Protein AF-A0AA42MBB0-F1 (afdb_monomer)

Secondary structure (DSSP, 8-state):
---GGGSSSTTTT------------------HHHHHH-GGGTT---HHHHHHHHHHH-GGGGGS--

Mean predicted aligned error: 15.39 Å

Solvent-accessible surface area (backbone atoms only — not comparable to full-atom values): 4614 Å² total; per-residue (Å²): 133,84,71,67,71,77,70,62,74,75,76,79,78,79,80,81,72,81,79,78,70,74,73,81,65,82,65,78,78,70,56,70,73,42,36,73,78,40,60,85,60,64,88,66,80,57,63,69,61,39,51,53,51,44,57,73,56,40,72,78,63,61,80,78,59,132

Organism: Acinetobacter johnsonii (NCBI:txid40214)

Sequence (66 aa):
MKKYYLILPTFVLLTVTPFAFAAVEEGISLKNKCIKNYPLVNGETDHDLLNLYAQICDSKNKKMMS

Foldseek 3Di:
DPPPVVVPPPPPPPPPDPPPDPPVPVALDADPVLCVVVVVCVPDRPRVVSVVSNVVRPPPVVVPPD

Structure (mmCIF, N/CA/C/O backbone):
data_AF-A0AA42MBB0-F1
#
_entry.id   AF-A0AA42MBB0-F1
#
loop_
_atom_site.group_PDB
_atom_site.id
_atom_site.type_symbol
_atom_site.label_atom_id
_atom_site.label_alt_id
_atom_site.label_comp_id
_atom_site.label_asym_id
_atom_site.label_entity_id
_atom_site.label_seq_id
_atom_site.pdbx_PDB_ins_code
_atom_site.Cartn_x
_atom_site.Cartn_y
_atom_site.Cartn_z
_atom_site.occupancy
_atom_site.B_iso_or_equiv
_atom_site.auth_seq_id
_atom_site.auth_comp_id
_atom_site.auth_asym_id
_atom_site.auth_atom_id
_atom_site.pdbx_PDB_model_num
ATOM 1 N N . MET A 1 1 ? 47.946 -7.062 -46.835 1.00 48.81 1 MET A N 1
ATOM 2 C CA . MET A 1 1 ? 47.987 -5.911 -45.907 1.00 48.81 1 MET A CA 1
ATOM 3 C C . MET A 1 1 ? 46.725 -5.885 -45.063 1.00 48.81 1 MET A C 1
ATOM 5 O O . MET A 1 1 ? 45.621 -5.995 -45.581 1.00 48.81 1 MET A O 1
ATOM 9 N N . LYS A 1 2 ? 46.939 -5.829 -43.752 1.00 55.50 2 LYS A N 1
ATOM 10 C CA . LYS A 1 2 ? 46.000 -6.007 -42.645 1.00 55.50 2 LYS A CA 1
ATOM 11 C C . LYS A 1 2 ? 44.977 -4.853 -42.545 1.00 55.50 2 LYS A C 1
ATOM 13 O O . LYS A 1 2 ? 45.145 -3.961 -41.728 1.00 55.50 2 LYS A O 1
ATOM 18 N N . LYS A 1 3 ? 43.923 -4.848 -43.375 1.00 55.94 3 LYS A N 1
ATOM 19 C CA . LYS A 1 3 ? 42.854 -3.815 -43.332 1.00 55.94 3 LYS A CA 1
ATOM 20 C C . LYS A 1 3 ? 41.787 -4.047 -42.249 1.00 55.94 3 LYS A C 1
ATOM 22 O O . LYS A 1 3 ? 41.071 -3.123 -41.894 1.00 55.94 3 LYS A O 1
ATOM 27 N N . TYR A 1 4 ? 41.713 -5.253 -41.687 1.00 59.31 4 TYR A N 1
ATOM 28 C CA . TYR A 1 4 ? 40.706 -5.638 -40.689 1.00 59.31 4 TYR A CA 1
ATOM 29 C C . TYR A 1 4 ? 41.042 -5.202 -39.251 1.00 59.31 4 TYR A C 1
ATOM 31 O O . TYR A 1 4 ? 40.163 -5.199 -38.399 1.00 59.31 4 TYR A O 1
ATOM 39 N N . TYR A 1 5 ? 42.280 -4.773 -38.976 1.00 59.16 5 TYR A N 1
ATOM 40 C CA . TYR A 1 5 ? 42.671 -4.279 -37.644 1.00 59.16 5 TYR A CA 1
ATOM 41 C C . TYR A 1 5 ? 42.162 -2.864 -37.344 1.00 59.16 5 TYR A C 1
ATOM 43 O O . TYR A 1 5 ? 42.143 -2.469 -36.185 1.00 59.16 5 TYR A O 1
ATOM 51 N N . LEU A 1 6 ? 41.731 -2.108 -38.362 1.00 54.72 6 LEU A N 1
ATOM 52 C CA . LEU A 1 6 ? 41.166 -0.766 -38.175 1.00 54.72 6 LEU A CA 1
ATOM 53 C C . LEU A 1 6 ? 39.656 -0.766 -37.911 1.00 54.72 6 LEU A C 1
ATOM 55 O O . LEU A 1 6 ? 39.124 0.254 -37.495 1.00 54.72 6 LEU A O 1
ATOM 59 N N . ILE A 1 7 ? 38.970 -1.893 -38.122 1.00 55.66 7 ILE A N 1
ATOM 60 C CA . ILE A 1 7 ? 37.518 -2.016 -37.888 1.00 55.66 7 ILE A CA 1
ATOM 61 C C . ILE A 1 7 ? 37.230 -2.651 -36.514 1.00 55.66 7 ILE A C 1
ATOM 63 O O . ILE A 1 7 ? 36.087 -2.734 -36.083 1.00 55.66 7 ILE A O 1
ATOM 67 N N . LEU A 1 8 ? 38.270 -3.094 -35.798 1.00 55.28 8 LEU A N 1
ATOM 68 C CA . LEU A 1 8 ? 38.123 -3.785 -34.519 1.00 55.28 8 LEU A CA 1
ATOM 69 C C . LEU A 1 8 ? 38.032 -2.881 -33.265 1.00 55.28 8 LEU A C 1
ATOM 71 O O . LEU A 1 8 ? 37.425 -3.339 -32.301 1.00 55.28 8 LEU A O 1
ATOM 75 N N . PRO A 1 9 ? 38.565 -1.636 -33.195 1.00 55.06 9 PRO A N 1
ATOM 76 C CA . PRO A 1 9 ? 38.563 -0.904 -31.926 1.00 55.06 9 PRO A CA 1
ATOM 77 C C . PRO A 1 9 ? 37.303 -0.049 -31.704 1.00 55.06 9 PRO A C 1
ATOM 79 O O . PRO A 1 9 ? 37.091 0.441 -30.600 1.00 55.06 9 PRO A O 1
ATOM 82 N N . THR A 1 10 ? 36.444 0.139 -32.710 1.00 54.84 10 THR A N 1
ATOM 83 C CA . THR A 1 10 ? 35.320 1.093 -32.651 1.00 54.84 10 THR A CA 1
ATOM 84 C C . THR A 1 10 ? 34.036 0.553 -32.018 1.00 54.84 10 THR A C 1
ATOM 86 O O . THR A 1 10 ? 33.145 1.338 -31.712 1.00 54.84 10 THR A O 1
ATOM 89 N N . PHE A 1 11 ? 33.922 -0.755 -31.775 1.00 57.62 11 PHE A N 1
ATOM 90 C CA . PHE A 1 11 ? 32.690 -1.357 -31.238 1.00 57.62 11 PHE A CA 1
ATOM 91 C C . PHE A 1 11 ? 32.605 -1.398 -29.702 1.00 57.62 11 PHE A C 1
ATOM 93 O O . PHE A 1 11 ? 31.562 -1.754 -29.164 1.00 57.62 11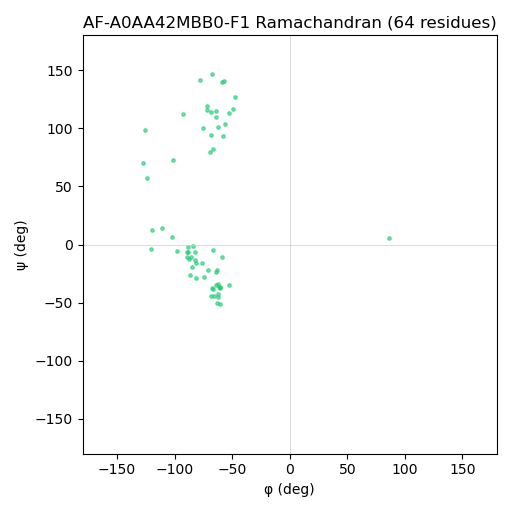 PHE A O 1
ATOM 100 N N . VAL A 1 12 ? 33.665 -1.023 -28.978 1.00 58.84 12 VAL A N 1
ATOM 101 C CA . VAL A 1 12 ? 33.742 -1.232 -27.515 1.00 58.84 12 VAL A CA 1
ATOM 102 C C . VAL A 1 12 ? 33.142 -0.073 -26.694 1.00 58.84 12 VAL A C 1
ATOM 104 O O . VAL A 1 12 ? 32.996 -0.188 -25.484 1.00 58.84 12 VAL A O 1
ATOM 107 N N . LEU A 1 13 ? 32.736 1.039 -27.314 1.00 58.75 13 LEU 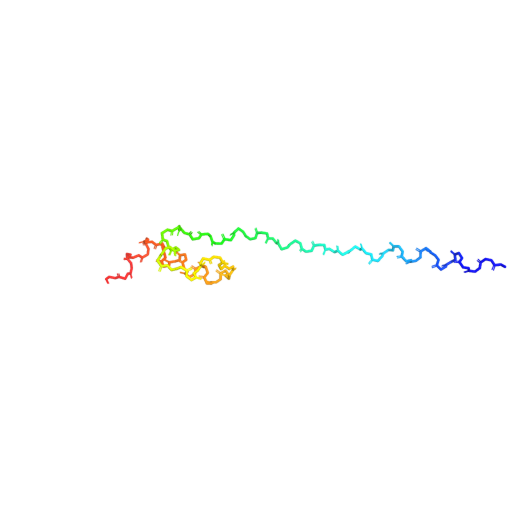A N 1
ATOM 108 C CA . LEU A 1 13 ? 32.392 2.274 -26.585 1.00 58.75 13 LEU A CA 1
ATOM 109 C C . LEU A 1 13 ? 30.891 2.571 -26.400 1.00 58.75 13 LEU A C 1
ATOM 111 O O . LEU A 1 13 ? 30.559 3.641 -25.901 1.00 58.75 13 LEU A O 1
ATOM 115 N N . LEU A 1 14 ? 29.971 1.670 -26.766 1.00 60.47 14 LEU A N 1
ATOM 116 C CA . LEU A 1 14 ? 28.543 2.024 -26.891 1.00 60.47 14 LEU A CA 1
ATOM 117 C C . LEU A 1 14 ? 27.567 1.423 -25.868 1.00 60.47 14 LEU A C 1
ATOM 119 O O . LEU A 1 14 ? 26.361 1.530 -26.063 1.00 60.47 14 LEU A O 1
ATOM 123 N N . THR A 1 15 ? 28.024 0.858 -24.750 1.00 64.12 15 THR A N 1
ATOM 124 C CA . THR A 1 15 ? 27.099 0.305 -23.740 1.00 64.12 15 THR A CA 1
ATOM 125 C C . THR A 1 15 ? 27.313 0.908 -22.360 1.00 64.12 15 THR A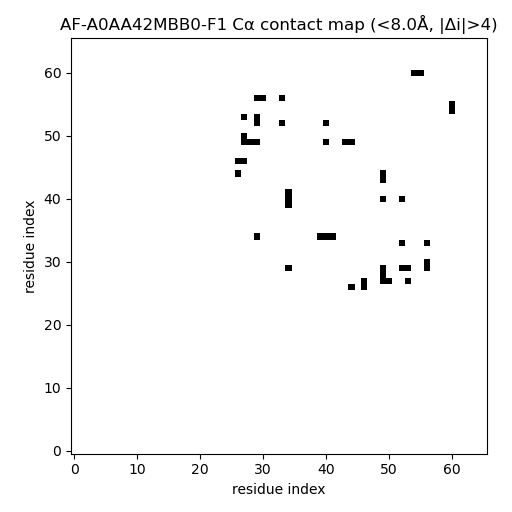 C 1
ATOM 127 O O . THR A 1 15 ? 27.559 0.195 -21.391 1.00 64.12 15 THR A O 1
ATOM 130 N N . VAL A 1 16 ? 27.216 2.233 -22.248 1.00 66.94 16 VAL A N 1
ATOM 131 C CA . VAL A 1 16 ? 26.956 2.864 -20.947 1.00 66.94 16 VAL A CA 1
ATOM 132 C C . VAL A 1 16 ? 25.479 3.236 -20.912 1.00 66.94 16 VAL A C 1
ATOM 134 O O . VAL A 1 16 ? 25.101 4.389 -21.086 1.00 66.94 16 VAL A O 1
ATOM 137 N N . THR A 1 17 ? 24.619 2.226 -20.778 1.00 72.06 17 THR A N 1
ATOM 138 C CA . THR A 1 17 ? 23.199 2.454 -20.507 1.00 72.06 17 THR A CA 1
ATOM 139 C C . THR A 1 17 ? 23.099 2.929 -19.058 1.00 72.06 17 THR A C 1
ATOM 141 O O . THR A 1 17 ? 23.519 2.185 -18.167 1.00 72.06 17 THR A O 1
ATOM 144 N N . PRO A 1 18 ? 22.587 4.136 -18.765 1.00 67.44 18 PRO A N 1
ATOM 145 C CA . PRO A 1 18 ? 22.251 4.468 -17.393 1.00 67.44 18 PRO A CA 1
ATOM 146 C C . PRO A 1 18 ? 21.133 3.516 -16.960 1.00 67.44 18 PRO A C 1
ATOM 148 O O . PRO A 1 18 ? 20.038 3.531 -17.523 1.00 67.44 18 PRO A O 1
ATOM 151 N N . PHE A 1 19 ? 21.417 2.651 -15.985 1.00 68.00 19 PHE A N 1
ATOM 152 C CA . PHE A 1 19 ? 20.374 1.952 -15.249 1.00 68.00 19 PHE A CA 1
ATOM 153 C C . PHE A 1 19 ? 19.568 3.039 -14.541 1.00 68.00 19 PHE A C 1
ATOM 155 O O . PHE A 1 19 ? 20.018 3.614 -13.553 1.00 68.00 19 PHE A O 1
ATOM 162 N N . ALA A 1 20 ? 18.410 3.390 -15.094 1.00 65.81 20 ALA A N 1
ATOM 163 C CA . ALA A 1 20 ? 17.434 4.178 -14.370 1.00 65.81 20 ALA A CA 1
ATOM 164 C C . ALA A 1 20 ? 16.898 3.271 -13.261 1.00 65.81 20 ALA A C 1
ATOM 166 O O . ALA A 1 20 ? 16.015 2.444 -13.483 1.00 65.81 20 ALA A O 1
ATOM 167 N N . PHE A 1 21 ? 17.494 3.368 -12.076 1.00 63.06 21 PHE A N 1
ATOM 168 C CA . PHE A 1 21 ? 16.877 2.856 -10.868 1.00 63.06 21 PHE A CA 1
ATOM 169 C C . PHE A 1 21 ? 15.614 3.693 -10.695 1.00 63.06 21 PHE A C 1
ATOM 171 O O . PHE A 1 21 ? 15.708 4.896 -10.448 1.00 63.06 21 PHE A O 1
ATOM 178 N N . ALA A 1 22 ? 14.442 3.085 -10.892 1.00 57.69 22 ALA A N 1
ATOM 179 C CA . ALA A 1 22 ? 13.229 3.642 -10.324 1.00 57.69 22 ALA A CA 1
ATOM 180 C C . ALA A 1 22 ? 13.553 3.820 -8.842 1.00 57.69 22 ALA A C 1
ATOM 182 O O . ALA A 1 22 ? 13.865 2.833 -8.166 1.00 57.69 22 ALA A O 1
ATOM 183 N N . ALA A 1 23 ? 13.622 5.074 -8.384 1.00 58.22 23 ALA A N 1
ATOM 184 C CA . ALA A 1 23 ? 13.726 5.348 -6.968 1.00 58.22 23 ALA A CA 1
ATOM 185 C C . ALA A 1 23 ? 12.655 4.476 -6.316 1.00 58.22 23 ALA A C 1
ATOM 187 O O . ALA A 1 23 ? 11.514 4.447 -6.782 1.00 58.22 23 ALA A O 1
ATOM 188 N N . VAL A 1 24 ? 13.045 3.678 -5.323 1.00 55.78 24 VAL A N 1
ATOM 189 C CA . VAL A 1 24 ? 12.064 3.069 -4.436 1.00 55.78 24 VAL A CA 1
ATOM 190 C C . VAL A 1 24 ? 11.479 4.262 -3.698 1.00 55.78 24 VAL A C 1
ATOM 192 O O . VAL A 1 24 ? 11.975 4.650 -2.646 1.00 55.78 24 VAL A O 1
ATOM 195 N N . GLU A 1 25 ? 10.516 4.927 -4.339 1.00 56.84 25 GLU A N 1
ATOM 196 C CA . GLU A 1 25 ? 9.599 5.846 -3.699 1.00 56.84 25 GLU A CA 1
ATOM 197 C C . GLU A 1 25 ? 9.110 5.044 -2.501 1.00 56.84 25 GLU A C 1
ATOM 199 O O . GLU A 1 25 ? 8.608 3.928 -2.677 1.00 56.84 25 GLU A O 1
ATOM 204 N N . GLU A 1 26 ? 9.395 5.519 -1.289 1.00 61.94 26 GLU A N 1
ATOM 205 C CA . GLU A 1 26 ? 8.905 4.885 -0.074 1.00 61.94 26 GLU A CA 1
ATOM 206 C C . GLU A 1 26 ? 7.381 4.877 -0.185 1.00 61.94 26 GLU A C 1
ATOM 208 O O . GLU A 1 26 ? 6.718 5.881 0.068 1.00 61.94 26 GLU A O 1
ATOM 213 N N . GLY A 1 27 ? 6.842 3.771 -0.706 1.00 63.78 27 GLY A N 1
ATOM 214 C CA . GLY A 1 27 ? 5.463 3.711 -1.151 1.00 63.78 27 GLY A CA 1
ATOM 215 C C . GLY A 1 27 ? 4.544 4.076 -0.000 1.00 63.78 27 GLY A C 1
ATOM 216 O O . GLY A 1 27 ? 4.794 3.693 1.147 1.00 63.78 27 GLY A O 1
ATOM 217 N N . ILE A 1 28 ? 3.479 4.820 -0.300 1.00 73.81 28 ILE A N 1
ATOM 218 C CA . ILE A 1 28 ? 2.474 5.191 0.695 1.00 73.81 28 ILE A CA 1
ATOM 219 C C . ILE A 1 28 ? 1.924 3.904 1.322 1.00 73.81 28 ILE A C 1
ATOM 221 O O . ILE A 1 28 ? 1.133 3.176 0.726 1.00 73.81 28 ILE A O 1
ATOM 225 N N . SER A 1 29 ? 2.369 3.614 2.545 1.00 79.06 29 SER A N 1
ATOM 226 C CA . SER A 1 29 ? 2.010 2.394 3.258 1.00 79.06 29 SER A CA 1
ATOM 227 C C . SER A 1 29 ? 0.784 2.639 4.130 1.00 79.06 29 SER A C 1
ATOM 229 O O . SER A 1 29 ? 0.811 3.389 5.111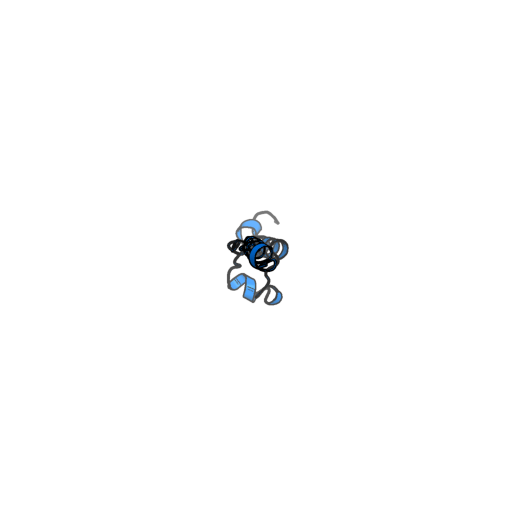 1.00 79.06 29 SER A O 1
ATOM 231 N N . LEU A 1 30 ? -0.328 2.006 3.762 1.00 86.19 30 LEU A N 1
ATOM 232 C CA . LEU A 1 30 ? -1.593 2.117 4.479 1.00 86.19 30 LEU A CA 1
ATOM 233 C C . LEU A 1 30 ? -1.591 1.246 5.739 1.00 86.19 30 LEU A C 1
ATOM 235 O O . LEU A 1 30 ? -1.120 0.110 5.756 1.00 86.19 30 LEU A O 1
ATOM 239 N N . LYS A 1 31 ? -2.193 1.749 6.823 1.00 88.94 31 LYS A N 1
ATOM 240 C CA . LYS A 1 31 ? -2.339 0.978 8.070 1.00 88.94 31 LYS A CA 1
ATOM 241 C C . LYS A 1 31 ? -3.124 -0.308 7.801 1.00 88.94 31 LYS A C 1
ATOM 243 O O . LYS A 1 31 ? -4.169 -0.261 7.165 1.00 88.94 31 LYS A O 1
ATOM 248 N N . ASN A 1 32 ? -2.738 -1.429 8.409 1.00 88.00 32 ASN A N 1
ATOM 249 C CA . ASN A 1 32 ? -3.421 -2.721 8.216 1.00 88.00 32 ASN A CA 1
ATOM 250 C C . ASN A 1 32 ? -4.951 -2.656 8.467 1.00 88.00 32 ASN A C 1
ATOM 252 O O . ASN A 1 32 ? -5.745 -3.268 7.761 1.00 88.00 32 ASN A O 1
ATOM 256 N N . LYS A 1 33 ? -5.407 -1.835 9.428 1.00 87.88 33 LYS A N 1
ATOM 257 C CA . LYS A 1 33 ? -6.845 -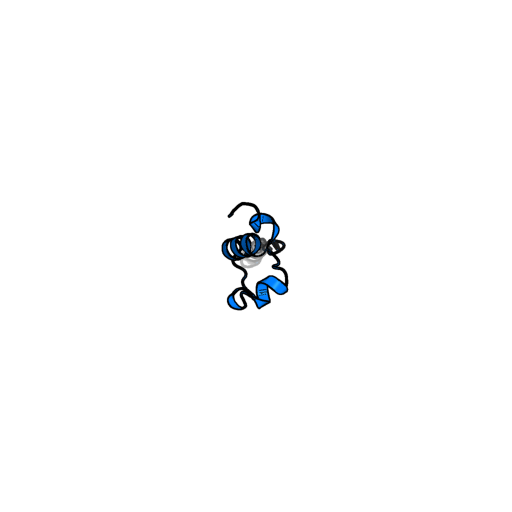1.588 9.656 1.00 87.88 33 LYS A CA 1
ATOM 258 C C . LYS A 1 33 ? -7.550 -0.964 8.437 1.00 87.88 33 LYS A C 1
ATOM 260 O O . LYS A 1 33 ? -8.703 -1.289 8.192 1.00 87.88 33 LYS A O 1
ATOM 265 N N . CYS A 1 34 ? -6.877 -0.079 7.703 1.00 89.81 34 CYS A N 1
ATOM 266 C CA . CYS A 1 34 ? -7.365 0.517 6.456 1.00 89.81 34 CYS A CA 1
ATOM 267 C C . CYS A 1 34 ? -7.559 -0.556 5.386 1.00 89.81 34 CYS A C 1
ATOM 269 O O . CYS A 1 34 ? -8.652 -0.686 4.848 1.00 89.81 34 CYS A O 1
ATOM 271 N N . ILE A 1 35 ? -6.533 -1.384 5.174 1.00 91.94 35 ILE A N 1
ATOM 272 C CA . ILE A 1 35 ? -6.538 -2.464 4.180 1.00 91.94 35 ILE A CA 1
ATOM 273 C C . ILE A 1 35 ? -7.647 -3.482 4.483 1.00 91.94 35 ILE A C 1
ATOM 275 O O . ILE A 1 35 ? -8.330 -3.942 3.580 1.00 91.94 35 ILE A O 1
ATOM 279 N N . LYS A 1 36 ? -7.917 -3.777 5.761 1.00 90.94 36 LYS A N 1
ATOM 280 C CA . LYS A 1 36 ? -9.058 -4.628 6.147 1.00 90.94 36 LYS A CA 1
ATOM 281 C C . LYS A 1 36 ? -10.424 -4.045 5.768 1.00 90.94 36 LYS A C 1
ATOM 283 O O . LYS A 1 36 ? -11.330 -4.813 5.468 1.00 90.94 36 LYS A O 1
ATOM 288 N N . ASN A 1 37 ? -10.582 -2.721 5.811 1.00 91.62 37 ASN A N 1
ATOM 289 C CA . ASN A 1 37 ? -11.824 -2.055 5.402 1.00 91.62 37 ASN A CA 1
ATOM 290 C C . ASN A 1 37 ? -11.906 -1.879 3.878 1.00 91.62 37 ASN A C 1
ATOM 292 O O . ASN A 1 37 ? -13.002 -1.862 3.327 1.00 91.62 37 ASN A O 1
ATOM 296 N N . TYR A 1 38 ? -10.755 -1.766 3.214 1.00 91.19 38 TYR A N 1
ATOM 297 C CA . TYR A 1 38 ? -10.621 -1.553 1.776 1.00 91.19 38 TYR A CA 1
ATOM 298 C C . TYR A 1 38 ? -9.677 -2.602 1.172 1.00 91.19 38 TYR A C 1
ATOM 300 O O . TYR A 1 38 ? -8.564 -2.271 0.776 1.00 91.19 38 TYR A O 1
ATOM 308 N N . PRO A 1 39 ? -10.088 -3.880 1.095 1.00 90.88 39 PRO A N 1
ATOM 309 C CA . PRO A 1 39 ? -9.203 -4.971 0.674 1.00 90.88 39 PRO A CA 1
ATOM 310 C C . PRO A 1 39 ? -8.703 -4.827 -0.766 1.00 90.88 39 PRO A C 1
ATOM 312 O O . PRO A 1 39 ? -7.655 -5.367 -1.102 1.00 90.88 39 PRO A O 1
ATOM 315 N N . LEU A 1 40 ? -9.425 -4.067 -1.592 1.00 88.44 40 LEU A N 1
ATOM 316 C CA . LEU A 1 40 ? -9.058 -3.765 -2.975 1.00 88.44 40 LEU A CA 1
ATOM 317 C C . LEU A 1 40 ? -7.767 -2.946 -3.084 1.00 88.44 40 LEU A C 1
ATOM 319 O O . LEU A 1 40 ? -7.115 -3.010 -4.110 1.00 88.44 40 LEU A O 1
ATOM 323 N N . VAL A 1 41 ? -7.382 -2.207 -2.038 1.00 88.94 41 VAL A N 1
ATOM 324 C CA . VAL A 1 41 ? -6.151 -1.401 -2.045 1.00 88.94 41 VAL A CA 1
ATOM 325 C C . VAL A 1 41 ? -4.897 -2.227 -1.719 1.00 88.94 41 VAL A C 1
ATOM 327 O O . VAL A 1 41 ? -3.775 -1.723 -1.729 1.00 88.94 41 VAL A O 1
ATOM 330 N N . ASN A 1 42 ? -5.070 -3.500 -1.352 1.00 89.31 42 ASN A N 1
ATOM 331 C CA . ASN A 1 42 ? -3.962 -4.355 -0.958 1.00 89.31 42 ASN A CA 1
ATOM 332 C C . ASN A 1 42 ? -3.103 -4.724 -2.174 1.00 89.31 42 ASN A C 1
ATOM 334 O O . ASN A 1 42 ? -3.559 -5.451 -3.051 1.00 89.31 42 ASN A O 1
ATOM 338 N N . GLY A 1 43 ? -1.844 -4.288 -2.181 1.00 84.62 43 GLY A N 1
ATOM 339 C CA . GLY A 1 43 ? -0.918 -4.537 -3.290 1.00 84.62 43 GLY A CA 1
ATOM 340 C C . GLY A 1 43 ? -1.000 -3.513 -4.423 1.00 84.62 43 GLY A C 1
ATOM 341 O O . GLY A 1 43 ? -0.316 -3.687 -5.427 1.00 84.62 43 GLY A O 1
ATOM 342 N N . GLU A 1 44 ? -1.789 -2.450 -4.257 1.00 88.00 44 GLU A N 1
ATOM 343 C CA . GLU A 1 44 ? -1.785 -1.309 -5.171 1.00 88.00 44 GLU A CA 1
ATOM 344 C C . GLU A 1 44 ? -0.460 -0.546 -5.097 1.00 88.00 44 GLU A C 1
ATOM 346 O O . GLU A 1 44 ? 0.159 -0.433 -4.036 1.00 88.00 44 GLU A O 1
ATOM 351 N N . THR A 1 45 ? -0.039 0.001 -6.235 1.00 88.69 45 THR A N 1
ATOM 352 C CA . THR A 1 45 ? 1.176 0.824 -6.357 1.00 88.69 45 THR A CA 1
ATOM 353 C C . THR A 1 45 ? 0.881 2.228 -6.876 1.00 88.69 45 THR A C 1
ATOM 355 O O . THR A 1 45 ? 1.795 3.042 -6.980 1.00 88.69 45 THR A O 1
ATOM 358 N N . ASP A 1 46 ? -0.375 2.511 -7.230 1.00 89.25 46 ASP A N 1
ATOM 359 C CA . ASP A 1 46 ? -0.796 3.827 -7.698 1.00 89.25 46 ASP A CA 1
ATOM 360 C C . ASP A 1 46 ? -0.730 4.843 -6.550 1.00 89.25 46 ASP A C 1
ATOM 362 O O . ASP A 1 46 ? -1.435 4.741 -5.544 1.00 89.25 46 ASP A O 1
ATOM 366 N N . HIS A 1 47 ? 0.167 5.815 -6.688 1.00 87.19 47 HIS A N 1
ATOM 367 C CA . HIS A 1 47 ? 0.481 6.755 -5.621 1.00 87.19 47 HIS A CA 1
ATOM 368 C C . HIS A 1 47 ? -0.692 7.694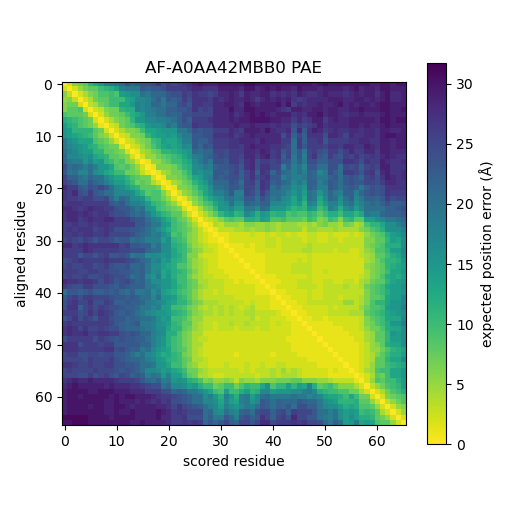 -5.304 1.00 87.19 47 HIS A C 1
ATOM 370 O O . HIS A 1 47 ? -0.946 7.987 -4.134 1.00 87.19 47 HIS A O 1
ATOM 376 N N . ASP A 1 48 ? -1.447 8.123 -6.318 1.00 89.19 48 ASP A N 1
ATOM 377 C CA . ASP A 1 48 ? -2.596 9.013 -6.138 1.00 89.19 48 ASP A CA 1
ATOM 378 C C . ASP A 1 48 ? -3.731 8.291 -5.405 1.00 89.19 48 ASP A C 1
ATOM 380 O O . ASP A 1 48 ? -4.292 8.812 -4.434 1.00 89.19 48 ASP A O 1
ATOM 384 N N . LEU A 1 49 ? -4.009 7.049 -5.798 1.00 90.00 49 LEU A N 1
ATOM 385 C CA . LEU A 1 49 ? -4.976 6.179 -5.147 1.00 90.00 49 LEU 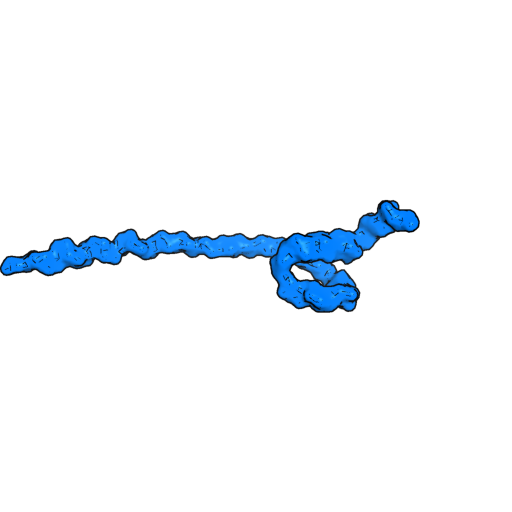A CA 1
ATOM 386 C C . LEU A 1 49 ? -4.588 5.926 -3.688 1.00 90.00 49 LEU A C 1
ATOM 388 O O . LEU A 1 49 ? -5.402 6.137 -2.783 1.00 90.00 49 LEU A O 1
ATOM 392 N N . LEU A 1 50 ? -3.341 5.521 -3.436 1.00 90.75 50 LEU A N 1
ATOM 393 C CA . LEU A 1 50 ? -2.853 5.264 -2.081 1.00 90.75 50 LEU A CA 1
ATOM 394 C C . LEU A 1 50 ? -2.912 6.523 -1.204 1.00 90.75 50 LEU A C 1
ATOM 396 O O . LEU A 1 50 ? -3.265 6.424 -0.027 1.00 90.75 50 LEU A O 1
ATOM 400 N N . ASN A 1 51 ? -2.648 7.708 -1.759 1.00 88.69 51 ASN A N 1
ATOM 401 C CA . ASN A 1 51 ? -2.751 8.975 -1.034 1.00 88.69 51 ASN A CA 1
ATOM 402 C C . ASN A 1 51 ? -4.201 9.318 -0.644 1.00 88.69 51 ASN A C 1
ATOM 404 O O . ASN A 1 51 ? -4.460 9.788 0.468 1.00 88.69 51 ASN A O 1
ATOM 408 N N . LEU A 1 52 ? -5.174 9.039 -1.517 1.00 90.25 52 LEU A N 1
ATOM 409 C CA . LEU A 1 52 ? -6.597 9.176 -1.182 1.00 90.25 52 LEU A CA 1
ATOM 410 C C . LEU A 1 52 ? -6.984 8.225 -0.044 1.00 90.25 52 LEU A C 1
ATOM 412 O O . LEU A 1 52 ? -7.623 8.634 0.932 1.00 90.25 52 LEU A O 1
ATOM 416 N N . TYR A 1 53 ? -6.539 6.969 -0.124 1.00 90.19 53 TYR A N 1
ATOM 417 C CA . TYR A 1 53 ? -6.782 5.988 0.931 1.00 90.19 53 TYR A CA 1
ATOM 418 C C . TYR A 1 53 ? -6.106 6.368 2.254 1.00 90.19 53 TYR A C 1
ATOM 420 O O . TYR A 1 53 ? -6.683 6.159 3.324 1.00 90.19 53 TYR A O 1
ATOM 428 N N . ALA A 1 54 ? -4.925 6.983 2.210 1.00 88.31 54 ALA A N 1
ATOM 429 C CA . ALA A 1 54 ? -4.241 7.472 3.402 1.00 88.31 54 ALA A CA 1
ATOM 430 C C . ALA A 1 54 ? -5.070 8.555 4.107 1.00 88.31 54 ALA A C 1
ATOM 432 O O . ALA A 1 54 ? -5.242 8.499 5.326 1.00 88.31 54 ALA A O 1
ATOM 433 N N . GLN A 1 55 ? -5.667 9.476 3.345 1.00 87.75 55 GLN A N 1
ATOM 434 C CA . GLN A 1 55 ? -6.509 10.547 3.883 1.00 87.75 55 GLN A CA 1
ATOM 435 C C . GLN A 1 55 ? -7.795 10.027 4.533 1.00 87.75 55 GLN A C 1
ATOM 437 O O . GLN A 1 55 ? -8.142 10.464 5.631 1.00 87.75 55 GLN A O 1
ATOM 442 N N . ILE A 1 56 ? -8.496 9.080 3.899 1.00 88.19 56 ILE A N 1
ATOM 443 C CA . ILE A 1 56 ? -9.746 8.533 4.460 1.00 88.19 56 ILE A CA 1
ATOM 444 C C . ILE A 1 56 ? -9.492 7.587 5.641 1.00 88.19 56 ILE A C 1
ATOM 446 O O . ILE A 1 56 ? -10.341 7.440 6.525 1.00 88.19 56 ILE A O 1
ATOM 450 N N . CYS A 1 57 ? -8.334 6.925 5.663 1.00 86.81 57 CYS A N 1
ATOM 451 C CA . CYS A 1 57 ? -7.965 6.009 6.732 1.00 86.81 57 CYS A CA 1
ATOM 452 C C . CYS A 1 57 ? -7.325 6.708 7.930 1.00 86.81 57 CYS A C 1
ATOM 454 O O . CYS A 1 57 ? -7.334 6.148 9.036 1.00 86.81 57 CYS A O 1
ATOM 456 N N . ASP A 1 58 ? -6.820 7.930 7.756 1.00 82.19 58 ASP A N 1
ATOM 457 C CA . ASP A 1 58 ? -6.418 8.763 8.874 1.00 82.19 58 ASP A CA 1
ATOM 458 C C . ASP A 1 58 ? -7.651 9.347 9.582 1.00 82.19 58 ASP A C 1
ATOM 460 O O . ASP A 1 58 ? -8.280 10.326 9.185 1.00 82.19 58 ASP A O 1
ATOM 464 N N . SER A 1 59 ? -8.011 8.707 10.695 1.00 66.06 59 SER A N 1
ATOM 465 C CA . SER A 1 59 ? -9.149 9.086 11.535 1.00 66.06 59 SER A CA 1
ATOM 466 C C . SER A 1 59 ? -9.066 10.515 12.093 1.00 66.06 59 SER A C 1
ATOM 468 O O . SER A 1 59 ? -10.056 10.973 12.671 1.00 66.06 59 SER A O 1
ATOM 470 N N . LYS A 1 60 ? -7.929 11.218 11.976 1.00 60.78 60 LYS A N 1
ATOM 471 C CA . LYS A 1 60 ? -7.783 12.587 12.488 1.00 60.78 60 LYS A CA 1
ATOM 472 C C . LYS A 1 60 ? -8.569 13.626 11.680 1.00 60.78 60 LYS A C 1
ATOM 474 O O . LYS A 1 60 ? -8.950 14.639 12.261 1.00 60.78 60 LYS A O 1
ATOM 479 N N . ASN A 1 61 ? -8.924 13.350 10.422 1.00 53.06 61 ASN A N 1
ATOM 480 C CA . ASN A 1 61 ? -9.758 14.254 9.613 1.00 53.06 61 ASN A CA 1
ATOM 481 C C . ASN A 1 61 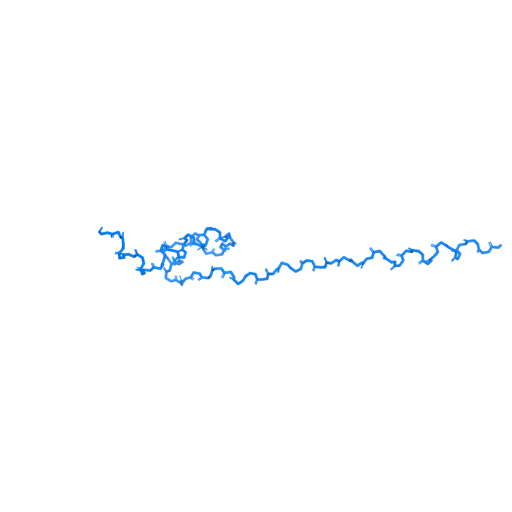? -11.274 14.095 9.830 1.00 53.06 61 ASN A C 1
ATOM 483 O O . ASN A 1 61 ? -12.054 14.893 9.318 1.00 53.06 61 ASN A O 1
ATOM 487 N N . LYS A 1 62 ? -11.722 13.158 10.682 1.00 53.75 62 LYS A N 1
ATOM 488 C CA . LYS A 1 62 ? -13.144 13.057 11.078 1.00 53.75 62 LYS A CA 1
ATOM 489 C C . LYS A 1 62 ? -13.650 14.247 11.905 1.00 53.75 62 LYS A C 1
ATOM 491 O O . LYS A 1 62 ? -14.828 14.298 12.225 1.00 53.75 62 LYS A O 1
ATOM 496 N N . LYS A 1 63 ? -12.781 15.194 12.273 1.00 50.06 63 LYS A N 1
ATOM 497 C CA . LYS A 1 63 ? -13.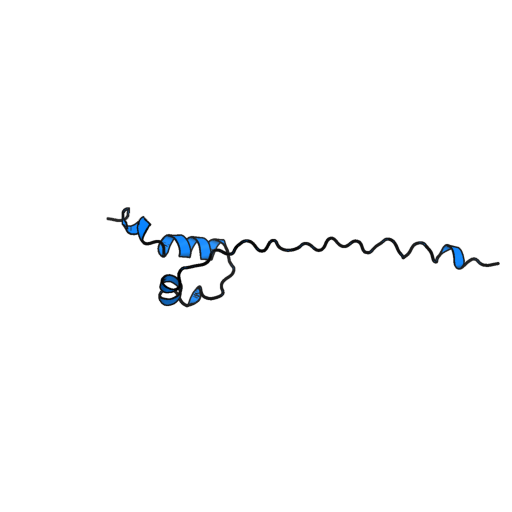152 16.375 13.067 1.00 50.06 63 LYS A CA 1
ATOM 498 C C . LYS A 1 63 ? -13.625 17.572 12.221 1.00 50.06 63 LYS A C 1
ATOM 500 O O . LYS A 1 63 ? -13.994 18.585 12.801 1.00 50.06 63 LYS A O 1
ATOM 505 N N . MET A 1 64 ? -13.618 17.476 10.885 1.00 47.97 64 MET A N 1
ATOM 506 C CA . MET A 1 64 ? -14.080 18.549 9.980 1.00 47.97 64 MET A CA 1
ATOM 507 C C . MET A 1 64 ? -15.257 18.156 9.074 1.00 47.97 64 MET A C 1
ATOM 509 O O . MET A 1 64 ? -15.597 18.900 8.162 1.00 47.97 64 MET A O 1
ATOM 513 N N . MET A 1 65 ? -15.913 17.026 9.333 1.00 43.09 65 MET A N 1
ATOM 514 C CA . MET A 1 65 ? -17.249 16.763 8.801 1.00 43.09 65 MET A CA 1
ATOM 515 C C . MET A 1 65 ? -18.117 16.434 10.014 1.00 43.09 65 MET A C 1
ATOM 517 O O . MET A 1 65 ? -17.983 15.360 10.598 1.00 43.09 65 MET A O 1
ATOM 521 N N . SER A 1 66 ? -18.845 17.459 10.462 1.00 40.97 66 SER A N 1
ATOM 522 C CA . SER A 1 66 ? -19.761 17.453 11.606 1.00 40.97 66 SER A CA 1
ATOM 523 C C . SER A 1 66 ? -20.805 16.345 11.531 1.00 40.97 66 SER A C 1
ATOM 525 O O . SER A 1 66 ? -21.165 15.941 10.405 1.00 40.97 66 SER A O 1
#

pLDDT: mean 72.04, std 15.97, range [40.97, 91.94]

Radius of gyration: 26.07 Å; Cα contacts (8 Å, |Δi|>4): 24; chains: 1; bounding box: 68×25×59 Å